Protein AF-A0A536SIR0-F1 (afdb_monomer_lite)

pLDDT: mean 75.49, std 14.01, range [47.06, 95.62]

Secondary structure (DSSP, 8-state):
--HHHHHHHH---HHHHHHHHHHHHHHHHHHHHHHHHHHHHHTTTS-HHHHHHHHHHHHHHHHHHHHHHHHHGGGS-HHHHHHHHHHHHHHHHHHHHHHHHHHHHHTT-S-S-HHHHHHHHGGGSTTSHHHHHHHHHHHHHHHHHHHHHHHHTTS-PPPP----

Foldseek 3Di:
DPPVVVVCVVDPDCVVVVVVVVVVVVVCVVVVVVVVVVLVVVCVVDDVVVSVVVVVVVVVVVVVVVVCCVVCVVVDDVVLVVVLVVVLVVLVVVLVVLAVVQVCLVVVVDPDDSVVVNVVSQQVYCPHPCVVVSVCCSPVVSVVSVVVVVVVVVPDDPDDDDDD

Structure (mmCIF, N/CA/C/O backbone):
data_AF-A0A536SIR0-F1
#
_entry.id   AF-A0A536SIR0-F1
#
loop_
_atom_site.group_PDB
_atom_site.id
_atom_site.type_symbol
_atom_site.label_atom_id
_atom_site.label_alt_id
_atom_site.label_comp_id
_atom_site.label_asym_id
_atom_site.label_entity_id
_atom_site.label_seq_id
_atom_site.pdbx_PDB_ins_code
_atom_site.Cartn_x
_atom_site.Cartn_y
_atom_site.Cartn_z
_atom_site.occupancy
_atom_site.B_iso_or_equiv
_atom_site.auth_seq_id
_atom_site.auth_comp_id
_atom_site.auth_asym_id
_atom_site.auth_atom_id
_atom_site.pdbx_PDB_model_num
ATOM 1 N N . MET A 1 1 ? 25.901 3.507 28.300 1.00 53.78 1 MET A N 1
ATOM 2 C CA . MET A 1 1 ? 25.360 4.233 27.127 1.00 53.78 1 MET A CA 1
ATOM 3 C C . MET A 1 1 ? 23.985 3.725 26.655 1.00 53.78 1 MET A C 1
ATOM 5 O O . MET A 1 1 ? 23.281 4.506 26.040 1.00 53.78 1 MET A O 1
ATOM 9 N N . GLY A 1 2 ? 23.551 2.489 26.970 1.00 58.19 2 GLY A N 1
ATOM 10 C CA . GLY A 1 2 ? 22.203 1.983 26.615 1.00 58.19 2 GLY A CA 1
ATOM 11 C C . GLY A 1 2 ? 21.037 2.462 27.504 1.00 58.19 2 GLY A C 1
ATOM 12 O O . GLY A 1 2 ? 19.927 2.632 27.017 1.00 58.19 2 GLY A O 1
ATOM 13 N N . ALA A 1 3 ? 21.297 2.792 28.776 1.00 58.59 3 ALA A N 1
ATOM 14 C CA . ALA A 1 3 ? 20.252 3.133 29.753 1.00 58.59 3 ALA A CA 1
ATOM 15 C C . ALA A 1 3 ? 19.466 4.435 29.457 1.00 58.59 3 ALA A C 1
ATOM 17 O O . ALA A 1 3 ? 18.347 4.602 29.942 1.00 58.59 3 ALA A O 1
ATOM 18 N N . HIS A 1 4 ? 20.020 5.355 28.654 1.00 57.78 4 HIS A N 1
ATOM 19 C CA . HIS A 1 4 ? 19.349 6.609 28.275 1.00 57.78 4 HIS A CA 1
ATOM 20 C C . HIS A 1 4 ? 18.335 6.433 27.132 1.00 57.78 4 HIS A C 1
ATOM 22 O O . HIS A 1 4 ? 17.362 7.181 27.054 1.00 57.78 4 HIS A O 1
ATOM 28 N N . ILE A 1 5 ? 18.522 5.427 26.269 1.00 62.41 5 ILE A N 1
ATOM 29 C CA . ILE A 1 5 ? 17.598 5.143 25.158 1.00 62.41 5 ILE A CA 1
ATOM 30 C C . ILE A 1 5 ? 16.334 4.450 25.693 1.00 62.41 5 ILE A C 1
ATOM 32 O O . ILE A 1 5 ? 15.221 4.788 25.296 1.00 62.41 5 ILE A O 1
ATOM 36 N N . GLU A 1 6 ? 16.482 3.562 26.681 1.00 63.19 6 GLU A N 1
ATOM 37 C CA . GLU A 1 6 ? 15.352 2.905 27.357 1.00 63.19 6 GLU A CA 1
ATOM 38 C C . GLU A 1 6 ? 14.516 3.861 28.221 1.00 63.19 6 GLU A C 1
ATOM 40 O O . GLU A 1 6 ? 13.303 3.681 28.346 1.00 63.19 6 GLU A O 1
ATOM 45 N N . THR A 1 7 ? 15.126 4.904 28.793 1.00 58.09 7 THR A N 1
ATOM 46 C CA . THR A 1 7 ? 14.398 5.923 29.571 1.00 58.09 7 THR A CA 1
ATOM 47 C C . THR A 1 7 ? 13.667 6.929 28.682 1.00 58.09 7 THR A C 1
ATOM 49 O O . THR A 1 7 ? 12.548 7.312 29.021 1.00 58.09 7 THR A O 1
ATOM 52 N N . ALA A 1 8 ? 14.216 7.283 27.515 1.00 58.28 8 ALA A N 1
ATOM 53 C CA . ALA A 1 8 ? 13.506 8.086 26.513 1.00 58.28 8 ALA A CA 1
ATOM 54 C C . ALA A 1 8 ? 12.302 7.341 25.899 1.00 58.28 8 ALA A C 1
ATOM 56 O O . ALA A 1 8 ? 11.279 7.956 25.607 1.00 58.28 8 ALA A O 1
ATOM 57 N N . ALA A 1 9 ? 12.387 6.012 25.755 1.00 60.66 9 ALA A N 1
ATOM 58 C CA . ALA A 1 9 ? 11.293 5.182 25.243 1.00 60.66 9 ALA A CA 1
ATOM 59 C C . ALA A 1 9 ? 10.140 4.979 26.248 1.00 60.66 9 ALA A C 1
ATOM 61 O O . ALA A 1 9 ? 8.999 4.759 25.843 1.00 60.66 9 ALA A O 1
ATOM 62 N N . ARG A 1 10 ? 10.416 5.049 27.559 1.00 62.91 10 ARG A N 1
ATOM 63 C CA . ARG A 1 10 ? 9.422 4.811 28.626 1.00 62.91 10 ARG A CA 1
ATOM 64 C C . ARG A 1 10 ? 8.498 5.990 28.921 1.00 62.91 10 ARG A C 1
ATOM 66 O O . ARG A 1 10 ? 7.443 5.776 29.509 1.00 62.91 10 ARG A O 1
ATOM 73 N N . SER A 1 11 ? 8.860 7.189 28.478 1.00 57.62 11 SER A N 1
ATOM 74 C CA . SER A 1 11 ? 8.018 8.381 28.579 1.00 57.62 11 SER A CA 1
ATOM 75 C C . SER A 1 11 ? 7.899 9.029 27.204 1.00 57.62 11 SER A C 1
ATOM 77 O O . SER A 1 11 ? 8.546 10.051 26.957 1.00 57.62 11 SER A O 1
ATOM 79 N N . PRO A 1 12 ? 7.090 8.470 26.283 1.00 57.53 12 PRO A N 1
ATOM 80 C CA . PRO A 1 12 ? 6.742 9.198 25.080 1.00 57.53 12 PRO A CA 1
ATOM 81 C C . PRO A 1 12 ? 5.961 10.429 25.543 1.00 57.53 12 PRO A C 1
ATOM 83 O O . PRO A 1 12 ? 4.810 10.331 25.962 1.00 57.53 12 PRO A O 1
ATOM 86 N N . GLY A 1 13 ? 6.596 11.601 25.526 1.00 65.44 13 GLY A N 1
ATOM 87 C CA . GLY A 1 13 ? 5.860 12.859 25.609 1.00 65.44 13 GLY A CA 1
ATOM 88 C C . GLY A 1 13 ? 4.848 12.948 24.459 1.00 65.44 13 GLY A C 1
ATOM 89 O O . GLY A 1 13 ? 4.791 12.086 23.586 1.00 65.44 13 GLY A O 1
ATOM 90 N N . ALA A 1 14 ? 4.066 14.021 24.376 1.00 69.19 14 ALA A N 1
ATOM 91 C CA . ALA A 1 14 ? 3.151 14.196 23.240 1.00 69.19 14 ALA A CA 1
ATOM 92 C C . ALA A 1 14 ? 3.874 14.242 21.865 1.00 69.19 14 ALA A C 1
ATOM 94 O O . ALA A 1 14 ? 3.244 14.010 20.839 1.00 69.19 14 ALA A O 1
ATOM 95 N N . GLY A 1 15 ? 5.193 14.492 21.839 1.00 78.06 15 GLY A N 1
ATOM 96 C CA . GLY A 1 15 ? 6.010 14.685 20.631 1.00 78.06 15 GLY A CA 1
ATOM 97 C C . GLY A 1 15 ? 6.074 13.496 19.655 1.00 78.06 15 GLY A C 1
ATOM 98 O O . GLY A 1 15 ? 5.807 13.688 18.472 1.00 78.06 15 GLY A O 1
ATOM 99 N N . PRO A 1 16 ? 6.401 12.261 20.085 1.00 83.00 16 PRO A N 1
ATOM 100 C CA . PRO A 1 16 ? 6.376 11.100 19.194 1.00 83.00 16 PRO A CA 1
ATOM 101 C C . PRO A 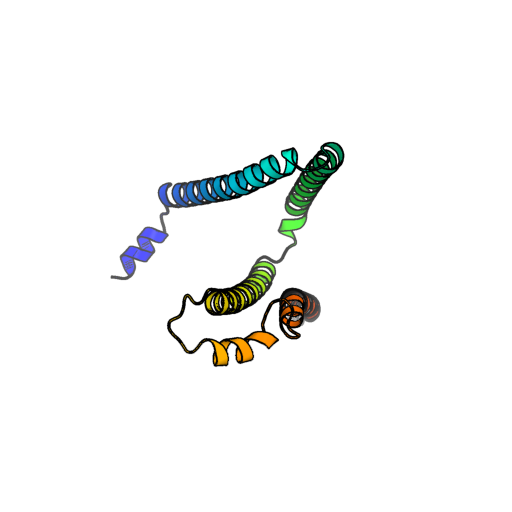1 16 ? 4.995 10.818 18.589 1.00 83.00 16 PRO A C 1
ATOM 103 O O . PRO A 1 16 ? 4.900 10.446 17.422 1.00 83.00 16 PRO A O 1
ATOM 106 N N . TRP A 1 17 ? 3.918 11.035 19.351 1.00 86.69 17 TRP A N 1
ATOM 107 C CA . TRP A 1 17 ? 2.558 10.806 18.861 1.00 86.69 17 TRP A CA 1
ATOM 108 C C . TRP A 1 17 ? 2.141 11.849 17.821 1.00 86.69 17 TRP A C 1
ATOM 110 O O . TRP A 1 17 ? 1.611 11.488 16.770 1.00 86.69 17 TRP A O 1
ATOM 120 N N . THR A 1 18 ? 2.446 13.128 18.058 1.00 89.62 18 THR A N 1
ATOM 121 C CA . THR A 1 18 ? 2.187 14.189 17.075 1.00 89.62 18 THR A CA 1
ATOM 122 C C . THR A 1 18 ? 3.036 14.019 15.818 1.00 89.62 18 THR A C 1
ATOM 124 O O . THR A 1 18 ? 2.527 14.238 14.721 1.00 89.62 18 THR A O 1
ATOM 127 N N . GLY A 1 19 ? 4.287 13.564 15.949 1.00 90.56 19 GLY A N 1
ATOM 128 C CA . GLY A 1 19 ? 5.162 13.262 14.814 1.00 90.56 19 GLY A CA 1
ATOM 129 C C . GLY A 1 19 ? 4.604 12.159 13.913 1.00 90.56 19 GLY A C 1
ATOM 130 O O . GLY A 1 19 ? 4.485 12.359 12.705 1.00 90.56 19 GLY A O 1
ATOM 131 N N . VAL A 1 20 ? 4.198 11.022 14.491 1.00 90.94 20 VAL A N 1
ATOM 132 C CA . VAL A 1 20 ? 3.588 9.919 13.725 1.00 90.94 20 VAL A CA 1
ATOM 133 C C . VAL A 1 20 ? 2.258 10.352 13.109 1.00 90.94 20 VAL A C 1
ATOM 135 O O . VAL A 1 20 ? 2.021 10.085 11.933 1.00 90.94 20 VAL A O 1
ATOM 138 N N . PHE A 1 21 ? 1.412 11.060 13.861 1.00 93.00 21 PHE A N 1
ATOM 139 C CA . PHE A 1 21 ? 0.138 11.565 13.351 1.00 93.00 21 PHE A CA 1
ATOM 140 C C . PHE A 1 21 ? 0.326 12.493 12.143 1.00 93.00 21 PHE A C 1
ATOM 142 O O . PHE A 1 21 ? -0.312 12.286 11.113 1.00 93.00 21 PHE A O 1
ATOM 149 N N . LEU A 1 22 ? 1.221 13.481 12.243 1.00 94.81 22 LEU A N 1
ATOM 150 C CA . LEU A 1 22 ? 1.499 14.417 11.151 1.00 94.81 22 LEU A CA 1
ATOM 151 C C . LEU A 1 22 ? 2.108 13.718 9.937 1.00 94.81 22 LEU A C 1
ATOM 153 O O . LEU A 1 22 ? 1.731 14.031 8.810 1.00 94.81 22 LEU A O 1
ATOM 157 N N . LEU A 1 23 ? 3.012 12.761 10.154 1.00 94.69 23 LEU A N 1
ATOM 158 C CA . LEU A 1 23 ? 3.616 11.991 9.071 1.00 94.69 23 LEU A CA 1
ATOM 159 C C . LEU A 1 23 ? 2.559 11.179 8.317 1.00 94.69 23 LEU A C 1
ATOM 161 O O . LEU A 1 23 ? 2.501 11.246 7.092 1.00 94.69 23 LEU A O 1
ATOM 165 N N . VAL A 1 24 ? 1.686 10.473 9.038 1.00 95.12 24 VAL A N 1
ATOM 166 C CA . VAL A 1 24 ? 0.586 9.706 8.436 1.00 95.12 24 VAL A CA 1
ATOM 167 C C . VAL A 1 24 ? -0.391 10.635 7.709 1.00 95.12 24 VAL A C 1
ATOM 169 O O . VAL A 1 24 ? -0.762 10.354 6.572 1.00 95.12 24 VAL A O 1
ATOM 172 N N . LEU A 1 25 ? -0.762 11.766 8.315 1.00 95.38 25 LEU A N 1
ATOM 173 C CA . LEU A 1 25 ? -1.652 12.756 7.703 1.00 95.38 25 LEU A CA 1
ATOM 174 C C . LEU A 1 25 ? -1.079 13.314 6.391 1.00 95.38 25 LEU A C 1
ATOM 176 O O . LEU A 1 25 ? -1.789 13.363 5.384 1.00 95.38 25 LEU A O 1
ATOM 180 N N . LEU A 1 26 ? 0.196 13.717 6.387 1.00 95.62 26 LEU A N 1
ATOM 181 C CA . LEU A 1 26 ? 0.875 14.227 5.194 1.00 95.62 26 LEU A CA 1
ATOM 182 C C . LEU A 1 26 ? 0.979 13.159 4.106 1.00 95.62 26 LEU A C 1
ATOM 184 O O . LEU A 1 26 ? 0.702 13.457 2.946 1.00 95.62 26 LEU A O 1
ATOM 188 N N . MET A 1 27 ? 1.330 11.922 4.470 1.00 95.50 27 MET A N 1
ATOM 189 C CA . MET A 1 27 ? 1.466 10.830 3.507 1.00 95.50 27 MET A CA 1
ATOM 190 C C . MET A 1 27 ? 0.124 10.501 2.837 1.00 95.50 27 MET A C 1
ATOM 192 O O . MET A 1 27 ? 0.056 10.414 1.614 1.00 95.50 27 MET A O 1
ATOM 196 N N . ILE A 1 28 ? -0.960 10.405 3.620 1.00 94.19 28 ILE A N 1
ATOM 197 C CA . ILE A 1 28 ? -2.317 10.171 3.098 1.00 94.19 28 ILE A CA 1
ATOM 198 C C . ILE A 1 28 ? -2.753 11.322 2.190 1.00 94.19 28 ILE A C 1
ATOM 200 O O . ILE A 1 28 ? -3.295 11.085 1.112 1.00 94.19 28 ILE A O 1
ATOM 204 N N . THR A 1 29 ? -2.512 12.567 2.607 1.00 94.56 29 THR A N 1
ATOM 205 C CA . THR A 1 29 ? -2.899 13.744 1.818 1.00 94.56 29 THR A CA 1
ATOM 206 C C . THR A 1 29 ? -2.136 13.789 0.497 1.00 94.56 29 THR A C 1
ATOM 208 O O . THR A 1 29 ? -2.742 14.053 -0.537 1.00 94.56 29 THR A O 1
ATOM 211 N N . ARG A 1 30 ? -0.830 13.492 0.503 1.00 95.25 30 ARG A N 1
ATOM 212 C CA . ARG A 1 30 ? 0.004 13.465 -0.705 1.00 95.25 30 ARG A CA 1
ATOM 213 C C . ARG A 1 30 ? -0.509 12.448 -1.722 1.00 95.25 30 ARG A C 1
ATOM 215 O O . ARG A 1 30 ? -0.846 12.837 -2.835 1.00 95.25 30 ARG A O 1
ATOM 222 N N . GLU A 1 31 ? -0.608 11.182 -1.330 1.00 94.06 31 GLU A N 1
ATOM 223 C CA . GLU A 1 31 ? -1.065 10.121 -2.237 1.00 94.06 31 GLU A CA 1
ATOM 224 C C . GLU A 1 31 ? -2.518 10.354 -2.683 1.00 94.06 31 GLU A C 1
ATOM 226 O O . GLU A 1 31 ? -2.874 10.149 -3.843 1.00 94.06 31 GLU A O 1
ATOM 231 N N . GLY A 1 32 ? -3.362 10.873 -1.783 1.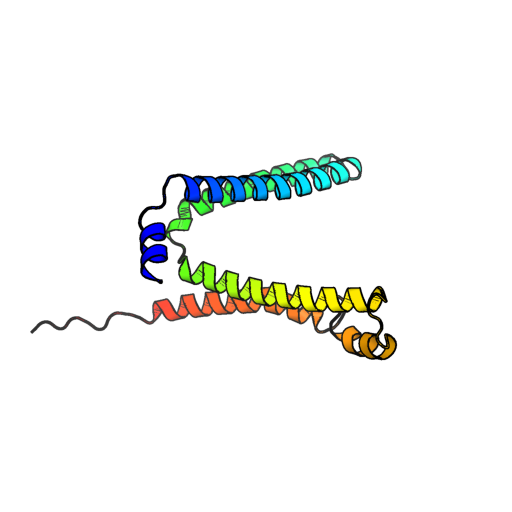00 91.06 32 GLY A N 1
ATOM 232 C CA . GLY A 1 32 ? -4.729 11.270 -2.109 1.00 91.06 32 GLY A CA 1
ATOM 233 C C . GLY A 1 32 ? -4.797 12.382 -3.160 1.00 91.06 32 GLY A C 1
ATOM 234 O O . GLY A 1 32 ? -5.617 12.302 -4.076 1.00 91.06 32 GLY A O 1
ATOM 235 N N . MET A 1 33 ? -3.932 13.397 -3.070 1.00 93.62 33 MET A N 1
ATOM 236 C CA . MET A 1 33 ? -3.849 14.474 -4.063 1.00 93.62 33 MET A CA 1
ATOM 237 C C . MET A 1 33 ? -3.344 13.970 -5.416 1.00 93.62 33 MET A C 1
ATOM 239 O O . MET A 1 33 ? -3.909 14.360 -6.436 1.00 93.62 33 MET A O 1
ATOM 243 N N . GLU A 1 34 ? -2.329 13.101 -5.439 1.00 93.56 34 GLU A N 1
ATOM 244 C CA . GLU A 1 34 ? -1.821 12.491 -6.677 1.00 93.56 34 GLU A CA 1
ATOM 245 C C . GLU A 1 34 ? -2.941 11.709 -7.391 1.00 93.56 34 GLU A C 1
ATOM 247 O O . GLU A 1 34 ? -3.212 11.941 -8.574 1.00 93.56 34 GLU A O 1
ATOM 252 N N . MET A 1 35 ? -3.694 10.886 -6.652 1.00 90.06 35 MET A N 1
ATOM 253 C CA . MET A 1 35 ? -4.833 10.135 -7.197 1.00 90.06 35 MET A CA 1
ATOM 254 C C . MET A 1 35 ? -5.987 11.038 -7.648 1.00 90.06 35 MET A C 1
ATOM 256 O O . MET A 1 35 ? -6.581 10.804 -8.706 1.00 90.06 35 MET A O 1
ATOM 260 N N . ALA A 1 36 ? -6.309 12.087 -6.886 1.00 87.56 36 ALA A N 1
ATOM 261 C CA . ALA A 1 36 ? -7.343 13.051 -7.259 1.00 87.56 36 ALA A CA 1
ATOM 262 C C . ALA A 1 36 ? -6.965 13.825 -8.529 1.00 87.56 36 ALA A C 1
ATOM 264 O O . ALA A 1 36 ? -7.818 14.052 -9.389 1.00 87.56 36 ALA A O 1
ATOM 265 N N . PHE A 1 37 ? -5.690 14.190 -8.674 1.00 89.56 37 PHE A N 1
ATOM 266 C CA . PHE A 1 37 ? -5.188 14.888 -9.850 1.00 89.56 37 PHE A CA 1
ATOM 267 C C . PHE A 1 37 ? -5.272 14.005 -11.098 1.00 89.56 37 PHE A C 1
ATOM 269 O O . PHE A 1 37 ? -5.855 14.430 -12.094 1.00 89.56 37 PHE A O 1
ATOM 276 N N . ILE A 1 38 ? -4.788 12.759 -11.028 1.00 89.06 38 ILE A N 1
ATOM 277 C CA . ILE A 1 38 ? -4.869 11.790 -12.138 1.00 89.06 38 ILE A CA 1
ATOM 278 C C . ILE A 1 38 ? -6.330 11.497 -12.509 1.00 89.06 38 ILE A C 1
ATOM 280 O O . ILE A 1 38 ? -6.697 11.486 -13.683 1.00 89.06 38 ILE A O 1
ATOM 284 N N . THR A 1 39 ? -7.204 11.313 -11.518 1.00 84.31 39 THR A N 1
ATOM 285 C CA . THR A 1 39 ? -8.636 11.089 -11.776 1.00 84.31 39 THR A CA 1
ATOM 286 C C . THR A 1 39 ? -9.278 12.319 -12.421 1.00 84.31 39 THR A C 1
ATOM 288 O O . THR A 1 39 ? -10.080 12.188 -13.342 1.00 84.31 39 THR A O 1
ATOM 291 N N . GLY A 1 40 ? -8.903 13.525 -11.987 1.00 84.00 40 GLY A N 1
ATOM 292 C CA . GLY A 1 40 ? -9.388 14.781 -12.555 1.00 84.00 40 GLY A CA 1
ATOM 293 C C . GLY A 1 40 ? -8.928 15.023 -13.996 1.00 84.00 40 GLY A C 1
ATOM 294 O O . GLY A 1 40 ? -9.698 15.560 -14.796 1.00 84.00 40 GLY A O 1
ATOM 295 N N . THR A 1 41 ? -7.708 14.612 -14.359 1.00 85.31 41 THR A N 1
ATOM 296 C CA . THR A 1 41 ? -7.231 14.694 -15.749 1.00 85.31 41 THR A CA 1
ATOM 297 C C . THR A 1 41 ? -7.941 13.675 -16.641 1.00 85.31 41 THR A C 1
ATOM 299 O O . THR A 1 41 ? -8.425 14.048 -17.711 1.00 85.31 41 THR A O 1
ATOM 302 N N . LEU A 1 42 ? -8.107 12.433 -16.174 1.00 83.69 42 LEU A N 1
ATOM 303 C CA . LEU A 1 42 ? -8.869 11.385 -16.868 1.00 83.69 42 LEU A CA 1
ATOM 304 C C . LEU A 1 42 ? -10.348 11.763 -17.049 1.00 83.69 42 LEU A C 1
ATOM 306 O O . LEU A 1 42 ? -10.930 11.510 -18.105 1.00 83.69 42 LEU A O 1
ATOM 310 N N . ALA A 1 43 ? -10.940 12.443 -16.062 1.00 79.44 43 ALA A N 1
ATOM 311 C CA . ALA A 1 43 ? -12.318 12.934 -16.110 1.00 79.44 43 ALA A CA 1
ATOM 312 C C . ALA A 1 43 ? -12.603 13.927 -17.234 1.00 79.44 43 ALA A C 1
ATOM 314 O O . ALA A 1 43 ? -13.754 14.070 -17.643 1.00 79.44 43 ALA A O 1
ATOM 315 N N . ARG A 1 44 ? -11.572 14.591 -17.762 1.00 77.56 44 ARG A N 1
ATOM 316 C CA . ARG A 1 44 ? -11.708 15.474 -18.924 1.00 77.56 44 ARG A CA 1
ATOM 317 C C . ARG A 1 44 ? -11.617 14.742 -20.262 1.00 77.56 44 ARG A C 1
ATOM 319 O O . ARG A 1 44 ? -11.988 15.331 -21.271 1.00 77.56 44 ARG A O 1
ATOM 326 N N . GLN A 1 45 ? -11.112 13.508 -20.280 1.00 75.12 45 GLN A N 1
ATOM 327 C CA . GLN A 1 45 ? -10.876 12.733 -21.502 1.00 75.12 45 GLN A CA 1
ATOM 328 C C . GLN A 1 45 ? -11.908 11.622 -21.732 1.00 75.12 45 GLN A C 1
ATOM 330 O O . GLN A 1 45 ? -12.184 11.303 -22.886 1.00 75.12 45 GLN A O 1
ATOM 335 N N . ALA A 1 46 ? -12.476 11.029 -20.678 1.00 68.69 46 ALA A N 1
ATOM 336 C CA . ALA A 1 46 ? -13.429 9.925 -20.820 1.00 68.69 46 ALA A CA 1
ATOM 337 C C . ALA A 1 46 ? -14.898 10.390 -20.847 1.00 68.69 46 ALA A C 1
ATOM 339 O O . ALA A 1 46 ? -15.226 11.496 -20.416 1.00 68.69 46 ALA A O 1
ATOM 340 N N . GLU A 1 47 ? -15.801 9.515 -21.309 1.00 70.94 47 GLU A N 1
ATOM 341 C CA . GLU A 1 47 ? -17.247 9.737 -21.199 1.00 70.94 47 GLU A CA 1
ATOM 342 C C . GLU A 1 47 ? -17.646 10.005 -19.738 1.00 70.94 47 GLU A C 1
ATOM 344 O O . GLU A 1 47 ? -17.460 9.173 -18.843 1.00 70.94 47 GLU A O 1
ATOM 349 N N . SER A 1 48 ? -18.226 11.182 -19.503 1.00 70.50 48 SER A N 1
ATOM 350 C CA . SER A 1 48 ? -18.503 11.724 -18.168 1.00 70.50 48 SER A CA 1
ATOM 351 C C . SER A 1 48 ? -19.419 10.838 -17.315 1.00 70.50 48 SER A C 1
ATOM 353 O O . SER A 1 48 ? -19.276 10.801 -16.092 1.00 70.50 48 SER A O 1
ATOM 355 N N . ALA A 1 49 ? -20.329 10.084 -17.939 1.00 78.81 49 ALA A N 1
ATOM 356 C CA . ALA A 1 49 ? -21.280 9.222 -17.239 1.00 78.81 49 ALA A CA 1
ATOM 357 C C . ALA A 1 49 ? -20.625 7.970 -16.628 1.00 78.81 49 ALA A C 1
ATOM 359 O O . ALA A 1 49 ? -20.918 7.624 -15.482 1.00 78.81 49 ALA A O 1
ATOM 360 N N . ALA A 1 50 ? -19.723 7.302 -17.356 1.00 81.81 50 ALA A N 1
ATOM 361 C CA . ALA A 1 50 ? -19.071 6.079 -16.882 1.00 81.81 50 ALA A CA 1
ATOM 362 C C . ALA A 1 50 ? -18.131 6.361 -15.700 1.00 81.81 50 ALA A C 1
ATOM 364 O O . ALA A 1 50 ? -18.129 5.627 -14.711 1.00 81.81 50 ALA A O 1
ATOM 365 N N . LEU A 1 51 ? -17.385 7.468 -15.763 1.00 80.12 51 LEU A N 1
ATOM 366 C CA . LEU A 1 51 ? -16.496 7.882 -14.678 1.00 80.12 51 LEU A CA 1
ATOM 367 C C . LEU A 1 51 ? -17.249 8.304 -13.418 1.00 80.12 51 LEU A C 1
ATOM 369 O O . LEU A 1 51 ? -16.815 7.970 -12.318 1.00 80.12 51 LEU A O 1
ATOM 373 N N . PHE A 1 52 ? -18.382 8.994 -13.560 1.00 82.19 52 PHE A N 1
ATOM 374 C CA . PHE A 1 52 ? -19.213 9.366 -12.416 1.00 82.19 52 PHE A CA 1
ATOM 375 C C . PHE A 1 52 ? -19.724 8.131 -11.663 1.00 82.19 52 PHE A C 1
ATOM 377 O O . PHE A 1 52 ? -19.579 8.044 -10.441 1.00 82.19 52 PHE A O 1
ATOM 384 N N . TRP A 1 53 ? -20.259 7.143 -12.389 1.00 87.12 53 TRP A N 1
ATOM 385 C CA . TRP A 1 53 ? -20.703 5.886 -11.786 1.00 87.12 53 TRP A CA 1
ATOM 386 C C . TRP A 1 53 ? -19.545 5.091 -11.186 1.00 87.12 53 TRP A C 1
ATOM 388 O O . TRP A 1 53 ? -19.680 4.581 -10.075 1.00 87.12 53 TRP A O 1
ATOM 398 N N . GLY A 1 54 ? -18.394 5.037 -11.862 1.00 86.88 54 GLY A N 1
ATOM 399 C CA . GLY A 1 54 ? -17.188 4.399 -11.335 1.00 86.88 54 GLY A CA 1
ATOM 400 C C . GLY A 1 54 ? -16.715 5.029 -10.022 1.00 86.88 54 GLY A C 1
ATOM 401 O O . GLY A 1 54 ? -16.457 4.312 -9.055 1.00 86.88 54 GLY A O 1
ATOM 402 N N . ALA A 1 55 ? -16.677 6.362 -9.946 1.00 84.06 55 ALA A N 1
ATOM 403 C CA . ALA A 1 55 ? -16.310 7.086 -8.732 1.00 84.06 55 ALA A CA 1
ATOM 404 C C . ALA A 1 55 ? -17.311 6.837 -7.593 1.00 84.06 55 ALA A C 1
ATOM 406 O O . ALA A 1 55 ? -16.905 6.554 -6.465 1.00 84.06 55 ALA A O 1
ATOM 407 N N . LEU A 1 56 ? -18.614 6.878 -7.886 1.00 89.38 56 LEU A N 1
ATOM 408 C CA . LEU A 1 56 ? -19.660 6.630 -6.894 1.00 89.38 56 LEU A CA 1
ATOM 409 C C . LEU A 1 56 ? -19.589 5.200 -6.338 1.00 89.38 56 LEU A C 1
ATOM 411 O O . LEU A 1 56 ? -19.640 5.006 -5.123 1.00 89.38 56 LEU A O 1
ATOM 415 N N . VAL A 1 57 ? -19.424 4.206 -7.216 1.00 93.12 57 VAL A N 1
ATOM 416 C CA . VAL A 1 57 ? -19.250 2.800 -6.825 1.00 93.12 57 VAL A CA 1
ATOM 417 C C . VAL A 1 57 ? -17.964 2.622 -6.020 1.00 93.12 57 VAL A C 1
ATOM 419 O O . VAL A 1 57 ? -17.986 1.945 -4.995 1.00 93.12 57 VAL A O 1
ATOM 422 N N . GLY A 1 58 ? -16.867 3.267 -6.421 1.00 89.38 58 GLY A N 1
ATOM 423 C CA . GLY A 1 58 ? -15.605 3.241 -5.683 1.00 89.38 58 GLY A CA 1
ATOM 424 C C . GLY A 1 58 ? -15.752 3.768 -4.254 1.00 89.38 58 GLY A C 1
ATOM 425 O O . GLY A 1 58 ? -15.333 3.103 -3.306 1.00 89.38 58 GLY A O 1
ATOM 426 N N . VAL A 1 59 ? -16.418 4.913 -4.078 1.00 89.12 59 VAL A N 1
ATOM 427 C CA . VAL A 1 59 ? -16.702 5.483 -2.749 1.00 89.12 59 VAL A CA 1
ATOM 428 C C . VAL A 1 59 ? -17.620 4.568 -1.936 1.00 89.12 59 VAL A C 1
ATOM 430 O O . VAL A 1 59 ? -17.360 4.335 -0.754 1.00 89.12 59 VAL A O 1
ATOM 433 N N . ALA A 1 60 ? -18.660 4.003 -2.554 1.00 94.12 60 ALA A N 1
ATOM 434 C CA . ALA A 1 60 ? -19.564 3.071 -1.884 1.00 94.12 60 ALA A CA 1
ATOM 435 C C . ALA A 1 60 ? -18.833 1.805 -1.404 1.00 94.12 60 ALA A C 1
ATOM 437 O O . ALA A 1 60 ? -19.025 1.374 -0.265 1.00 94.12 60 ALA A O 1
ATOM 438 N N . LEU A 1 61 ? -17.950 1.242 -2.234 1.00 93.69 61 LEU A N 1
ATOM 439 C CA . LEU A 1 61 ? -17.112 0.100 -1.870 1.00 93.69 61 LEU A CA 1
ATOM 440 C C . LEU A 1 61 ? -16.128 0.455 -0.753 1.00 93.69 61 LEU A C 1
ATOM 442 O O . LEU A 1 61 ? -15.999 -0.318 0.193 1.00 93.69 61 LEU A O 1
ATOM 446 N N . ALA A 1 62 ? -15.483 1.622 -0.811 1.00 89.75 62 ALA A N 1
ATOM 447 C CA . ALA A 1 62 ? -14.583 2.084 0.245 1.00 89.75 62 ALA A CA 1
ATOM 448 C C . ALA A 1 62 ? -15.314 2.231 1.591 1.00 89.75 62 ALA A C 1
ATOM 450 O O . ALA A 1 62 ? -14.820 1.765 2.619 1.00 89.75 62 ALA A O 1
ATOM 451 N N . ALA A 1 63 ? -16.520 2.807 1.585 1.00 92.06 63 ALA A N 1
ATOM 452 C CA . ALA A 1 63 ? -17.361 2.920 2.774 1.00 92.06 63 ALA A CA 1
ATOM 453 C C . ALA A 1 63 ? -17.782 1.543 3.315 1.00 92.06 63 ALA A C 1
ATOM 455 O O . ALA A 1 63 ? -17.700 1.299 4.521 1.00 92.06 63 ALA A O 1
ATOM 456 N N . ALA A 1 64 ? -18.176 0.620 2.432 1.00 93.00 64 ALA A N 1
ATOM 457 C CA . ALA A 1 64 ? -18.515 -0.750 2.809 1.00 93.00 64 ALA A CA 1
ATOM 458 C C . ALA A 1 64 ? -17.313 -1.490 3.421 1.00 93.00 64 ALA A C 1
ATOM 460 O O . ALA A 1 64 ? -17.465 -2.189 4.425 1.00 93.00 64 ALA A O 1
ATOM 461 N N . LEU A 1 65 ? -16.114 -1.298 2.864 1.00 90.12 65 LEU A N 1
ATOM 462 C CA . LEU A 1 65 ? -14.879 -1.892 3.369 1.00 90.12 65 LEU A CA 1
ATOM 463 C C . LEU A 1 65 ? -14.497 -1.315 4.738 1.00 90.12 65 LEU A C 1
ATOM 465 O O . LEU A 1 65 ? -14.160 -2.072 5.647 1.00 90.12 65 LEU A O 1
ATOM 469 N N . ALA A 1 66 ? -14.605 0.005 4.916 1.00 88.06 66 ALA A N 1
ATOM 470 C CA . ALA A 1 66 ? -14.364 0.673 6.194 1.00 88.06 66 ALA A CA 1
ATOM 471 C C . ALA A 1 66 ? -15.343 0.190 7.277 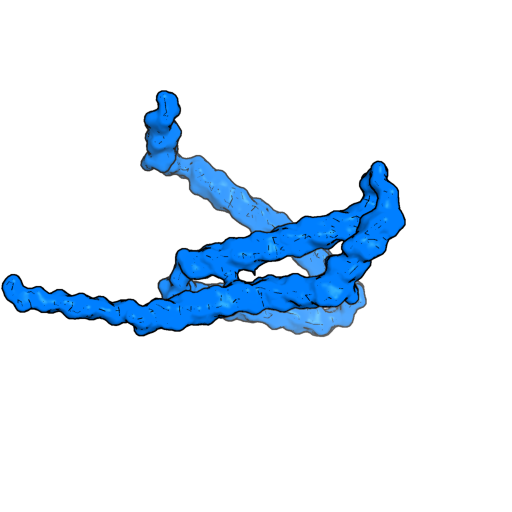1.00 88.06 66 ALA A C 1
ATOM 473 O O . ALA A 1 66 ? -14.942 -0.092 8.410 1.00 88.06 66 ALA A O 1
ATOM 474 N N . TRP A 1 67 ? -16.618 0.025 6.917 1.00 92.50 67 TRP A N 1
ATOM 475 C CA . TRP A 1 67 ? -17.632 -0.542 7.801 1.00 92.50 67 TRP A CA 1
ATOM 476 C C . TRP A 1 67 ? -17.326 -2.000 8.168 1.00 92.50 67 TRP A C 1
ATOM 478 O O . TRP A 1 67 ? -17.338 -2.362 9.349 1.00 92.50 67 TRP A O 1
ATOM 488 N N . ALA A 1 68 ? -16.988 -2.833 7.181 1.00 87.75 68 ALA A N 1
ATOM 489 C CA . ALA A 1 68 ? -16.608 -4.222 7.409 1.00 87.75 68 ALA A CA 1
ATOM 490 C C . ALA A 1 68 ? -15.367 -4.316 8.309 1.00 87.75 68 ALA A C 1
ATOM 492 O O . ALA A 1 68 ? -15.348 -5.097 9.259 1.00 87.75 68 ALA A O 1
ATOM 493 N N . TRP A 1 69 ? -14.359 -3.476 8.081 1.00 84.06 69 TRP A N 1
ATOM 494 C CA . TRP A 1 69 ? -13.166 -3.420 8.918 1.00 84.06 69 TRP A CA 1
ATOM 495 C C . TRP A 1 69 ? -13.489 -3.012 10.358 1.00 84.06 69 TRP A C 1
ATOM 497 O O . TRP A 1 69 ? -13.050 -3.677 11.295 1.00 84.06 69 TRP A O 1
ATOM 507 N N . SER A 1 70 ? -14.322 -1.986 10.553 1.00 84.56 70 SER A N 1
ATOM 508 C CA . SER A 1 70 ? -14.778 -1.570 11.886 1.00 84.56 70 SER A CA 1
ATOM 509 C C . SER A 1 70 ? -15.480 -2.711 12.633 1.00 84.56 70 SER A C 1
ATOM 511 O O . SER A 1 70 ? -15.271 -2.897 13.834 1.00 84.56 70 SER A O 1
ATOM 513 N N . ARG A 1 71 ? -16.271 -3.528 11.925 1.00 83.50 71 ARG A N 1
ATOM 514 C CA . ARG A 1 71 ? -17.047 -4.612 12.540 1.00 83.50 71 ARG A CA 1
ATOM 515 C C . ARG A 1 71 ? -16.257 -5.903 12.760 1.00 83.50 71 ARG A C 1
ATOM 517 O O . ARG A 1 71 ? -16.472 -6.571 13.776 1.00 83.50 71 ARG A O 1
ATOM 524 N N . TYR A 1 72 ? -15.399 -6.272 11.812 1.00 81.19 72 TYR A N 1
ATOM 525 C CA . TYR A 1 72 ? -14.726 -7.574 11.753 1.00 81.19 72 TYR A CA 1
ATOM 526 C C . TYR A 1 72 ? -13.227 -7.510 12.055 1.00 81.19 72 TYR A C 1
ATOM 528 O O . TYR A 1 72 ? -12.634 -8.557 12.305 1.00 81.19 72 TYR A O 1
ATOM 536 N N . GLY A 1 73 ? -12.622 -6.319 12.113 1.00 75.44 73 GLY A N 1
ATOM 537 C CA . GLY A 1 73 ? -11.188 -6.135 12.358 1.00 75.44 73 GLY A CA 1
ATOM 538 C C . GLY A 1 73 ? -10.704 -6.767 13.666 1.00 75.44 73 GLY A C 1
ATOM 539 O O . GLY A 1 73 ? -9.619 -7.330 13.710 1.00 75.44 73 GLY A O 1
ATOM 540 N N . HIS A 1 74 ? -11.548 -6.799 14.705 1.00 74.75 74 HIS A N 1
ATOM 541 C CA . HIS A 1 74 ? -11.246 -7.497 15.963 1.00 74.75 74 HIS A CA 1
ATOM 542 C C . HIS A 1 74 ? -11.050 -9.018 15.794 1.00 74.75 74 HIS A C 1
ATOM 544 O O . HIS A 1 74 ? -10.296 -9.627 16.550 1.00 74.75 74 HIS A O 1
ATOM 550 N N . ARG A 1 75 ? -11.716 -9.653 14.821 1.00 75.69 75 ARG A N 1
ATOM 551 C CA . ARG A 1 75 ? -11.596 -11.103 14.591 1.00 75.69 75 ARG A CA 1
ATOM 552 C C . ARG A 1 75 ? -10.377 -11.477 13.748 1.00 75.69 75 ARG A C 1
ATOM 554 O O . ARG A 1 75 ? -10.106 -12.664 13.580 1.00 75.69 75 ARG A O 1
ATOM 561 N N . VAL A 1 76 ? -9.666 -10.493 13.203 1.00 77.69 76 VAL A N 1
ATOM 562 C CA . VAL A 1 76 ? -8.490 -10.721 12.366 1.00 77.69 76 VAL A CA 1
ATOM 563 C C . VAL A 1 76 ? -7.273 -10.919 13.262 1.00 77.69 76 VAL A C 1
ATOM 565 O O . VAL A 1 76 ? -6.984 -10.113 14.141 1.00 77.69 76 VAL A O 1
ATOM 568 N N . ASN A 1 77 ? -6.531 -11.999 13.029 1.00 80.50 77 ASN A N 1
ATOM 569 C CA . ASN A 1 77 ? -5.247 -12.203 13.681 1.00 80.50 77 ASN A CA 1
ATOM 570 C C . ASN A 1 77 ? -4.221 -11.229 13.074 1.00 80.50 77 ASN A C 1
ATOM 572 O O . ASN A 1 77 ? -3.735 -11.455 11.966 1.00 80.50 77 ASN A O 1
ATOM 576 N N . LEU A 1 78 ? -3.902 -10.147 13.795 1.00 82.75 78 LEU A N 1
ATOM 577 C CA . LEU A 1 78 ? -2.943 -9.128 13.348 1.00 82.75 78 LEU A CA 1
ATOM 578 C C . LEU A 1 78 ? -1.567 -9.729 13.036 1.00 82.75 78 LEU A C 1
ATOM 580 O O . LEU A 1 78 ? -0.944 -9.325 12.060 1.00 82.75 78 LEU A O 1
ATOM 584 N N . ALA A 1 79 ? -1.103 -10.711 13.817 1.00 81.75 79 ALA A N 1
ATOM 585 C CA . ALA A 1 79 ? 0.187 -11.354 13.569 1.00 81.75 79 ALA A CA 1
ATOM 586 C C . ALA A 1 79 ? 0.188 -12.091 12.222 1.00 81.75 79 ALA A C 1
ATOM 588 O O . ALA A 1 79 ? 1.133 -11.963 11.444 1.00 81.75 79 ALA A O 1
ATOM 589 N N . LEU A 1 80 ? -0.904 -12.795 11.909 1.00 80.31 80 LEU A N 1
ATOM 590 C CA . LEU A 1 80 ? -1.058 -13.451 10.614 1.00 80.31 80 LEU A CA 1
ATOM 591 C C . LEU A 1 80 ? -1.175 -12.431 9.471 1.00 80.31 80 LEU A C 1
ATOM 593 O O . LEU A 1 80 ? -0.541 -12.600 8.433 1.00 80.31 80 LEU A O 1
ATOM 597 N N . PHE A 1 81 ? -1.938 -11.354 9.669 1.00 82.00 81 PHE A N 1
ATOM 598 C CA . PHE A 1 81 ? -2.089 -10.285 8.682 1.00 82.00 81 PHE A CA 1
ATOM 599 C C . PHE A 1 81 ? -0.749 -9.627 8.336 1.00 82.00 81 PHE A C 1
ATOM 601 O O . PHE A 1 81 ? -0.417 -9.493 7.157 1.00 82.00 81 PHE A O 1
ATOM 608 N N . PHE A 1 82 ? 0.052 -9.270 9.345 1.00 84.94 82 PHE A N 1
ATOM 609 C CA . PHE A 1 82 ? 1.379 -8.699 9.124 1.00 84.94 82 PHE A CA 1
ATOM 610 C C . PHE A 1 82 ? 2.315 -9.689 8.438 1.00 84.94 82 PHE A C 1
ATOM 612 O O . PHE A 1 82 ? 3.071 -9.279 7.562 1.00 84.94 82 PHE A O 1
ATOM 619 N N . GLN A 1 83 ? 2.252 -10.979 8.774 1.00 85.25 83 GLN A N 1
ATOM 620 C CA . GLN A 1 83 ? 3.092 -11.990 8.135 1.00 85.25 83 GLN A CA 1
ATOM 621 C C . GLN A 1 83 ? 2.764 -12.148 6.646 1.00 85.25 83 GLN A C 1
ATOM 623 O O . GLN A 1 83 ? 3.663 -12.083 5.811 1.00 85.25 83 GLN A O 1
ATOM 628 N N . VAL A 1 84 ? 1.481 -12.292 6.309 1.00 86.31 84 VAL A N 1
ATOM 629 C CA . VAL A 1 84 ? 1.001 -12.395 4.921 1.00 86.31 84 VAL A CA 1
ATOM 630 C C . VAL A 1 84 ? 1.362 -11.133 4.135 1.00 86.31 84 VAL A C 1
ATOM 632 O O . VAL A 1 84 ? 1.908 -11.228 3.038 1.00 86.31 84 VAL A O 1
ATOM 635 N N . THR A 1 85 ? 1.138 -9.956 4.725 1.00 84.50 85 THR A N 1
ATOM 636 C CA . THR A 1 85 ? 1.487 -8.669 4.105 1.00 84.50 85 THR A CA 1
ATOM 637 C C . THR A 1 85 ? 2.997 -8.526 3.917 1.00 84.50 85 THR A C 1
ATOM 639 O O . THR A 1 85 ? 3.436 -8.077 2.869 1.00 84.50 85 THR A O 1
ATOM 642 N N . SER A 1 86 ? 3.815 -8.962 4.877 1.00 87.81 86 SER A N 1
ATOM 643 C CA . SER A 1 86 ? 5.282 -8.909 4.766 1.00 87.81 86 SER A CA 1
ATOM 644 C C . SER A 1 86 ? 5.798 -9.808 3.645 1.00 87.81 86 SER A C 1
ATOM 646 O O . SER A 1 86 ? 6.632 -9.374 2.856 1.00 87.81 86 SER A O 1
ATOM 648 N N . ILE A 1 87 ? 5.275 -11.035 3.534 1.00 87.25 87 ILE A N 1
ATOM 649 C CA . ILE A 1 87 ? 5.618 -11.955 2.438 1.00 87.25 87 ILE A CA 1
ATOM 650 C C . ILE A 1 87 ? 5.240 -11.328 1.093 1.00 87.25 87 ILE A C 1
ATOM 652 O O . ILE A 1 87 ? 6.064 -11.290 0.181 1.00 87.25 87 ILE A O 1
ATOM 656 N N . PHE A 1 88 ? 4.023 -10.788 0.989 1.00 87.56 88 PHE A N 1
ATOM 657 C CA . PHE A 1 88 ? 3.564 -10.079 -0.202 1.00 87.56 88 PHE A CA 1
ATOM 658 C C . PHE A 1 88 ? 4.487 -8.907 -0.562 1.00 87.56 88 PHE A C 1
ATOM 660 O O . PHE A 1 88 ? 4.926 -8.810 -1.702 1.00 87.56 88 PHE A O 1
ATOM 667 N N . LEU A 1 89 ? 4.831 -8.050 0.405 1.00 89.12 89 LEU A N 1
ATOM 668 C CA . LEU A 1 89 ? 5.667 -6.870 0.177 1.00 89.12 89 LEU A CA 1
ATOM 669 C C . LEU A 1 89 ? 7.092 -7.232 -0.251 1.00 89.12 89 LEU A C 1
ATOM 671 O O . LEU A 1 89 ? 7.648 -6.552 -1.106 1.00 89.12 89 LEU A O 1
ATOM 675 N N . ILE A 1 90 ? 7.679 -8.301 0.296 1.00 89.31 90 ILE A N 1
ATOM 676 C CA . ILE A 1 90 ? 9.007 -8.776 -0.124 1.00 89.31 90 ILE A CA 1
ATOM 677 C C . ILE A 1 90 ? 8.968 -9.263 -1.576 1.00 89.31 90 ILE A C 1
ATOM 679 O O . ILE A 1 90 ? 9.833 -8.894 -2.369 1.00 89.31 90 ILE A O 1
ATOM 683 N N . LEU A 1 91 ? 7.957 -10.060 -1.938 1.00 84.81 91 LEU A N 1
ATOM 684 C CA . LEU A 1 91 ? 7.781 -10.540 -3.312 1.00 84.81 91 LEU A CA 1
ATOM 685 C C . LEU A 1 91 ? 7.533 -9.378 -4.281 1.00 84.81 91 LEU A C 1
ATOM 687 O O . LEU A 1 91 ? 8.144 -9.323 -5.345 1.00 84.81 91 LEU A O 1
ATOM 691 N N . PHE A 1 92 ? 6.689 -8.429 -3.881 1.00 86.75 92 PHE A N 1
ATOM 692 C CA . PHE A 1 92 ? 6.390 -7.230 -4.653 1.00 86.75 92 PHE A CA 1
ATOM 693 C C . PHE A 1 92 ? 7.638 -6.370 -4.875 1.00 86.75 92 PHE A C 1
ATOM 695 O O . PHE A 1 92 ? 7.922 -5.968 -5.999 1.00 86.75 92 PHE A O 1
ATOM 702 N N . ALA A 1 93 ? 8.427 -6.132 -3.824 1.00 89.19 93 ALA A N 1
ATOM 703 C CA . ALA A 1 93 ? 9.676 -5.385 -3.923 1.00 89.19 93 ALA A CA 1
ATOM 704 C C . ALA A 1 93 ? 10.679 -6.080 -4.855 1.00 89.19 93 ALA A C 1
ATOM 706 O O . ALA A 1 93 ? 11.314 -5.420 -5.672 1.00 89.19 93 ALA A O 1
ATOM 707 N N . LEU A 1 94 ? 10.786 -7.411 -4.784 1.00 88.31 94 LEU A N 1
ATOM 708 C CA . LEU A 1 94 ? 11.641 -8.182 -5.685 1.00 88.31 94 LEU A CA 1
ATOM 709 C C . LEU A 1 94 ? 11.188 -8.051 -7.146 1.00 88.31 94 LEU A C 1
ATOM 711 O O . LEU A 1 94 ? 12.023 -7.827 -8.021 1.00 88.31 94 LEU A O 1
ATOM 715 N N . GLN A 1 95 ? 9.880 -8.123 -7.403 1.00 83.75 95 GLN A N 1
ATOM 716 C CA . GLN A 1 95 ? 9.314 -7.906 -8.734 1.00 83.75 95 GLN A CA 1
ATOM 717 C C . GLN A 1 95 ? 9.614 -6.492 -9.256 1.00 83.75 95 GLN A C 1
ATOM 719 O O . GLN A 1 95 ? 10.038 -6.348 -10.402 1.00 83.75 95 GLN A O 1
ATOM 724 N N . LEU A 1 96 ? 9.461 -5.459 -8.419 1.00 85.94 96 LEU A N 1
ATOM 725 C CA . LEU A 1 96 ? 9.799 -4.080 -8.785 1.00 85.94 96 LEU A CA 1
ATOM 726 C C . LEU A 1 96 ? 11.290 -3.896 -9.075 1.00 85.94 96 LEU A C 1
ATOM 728 O O . LEU 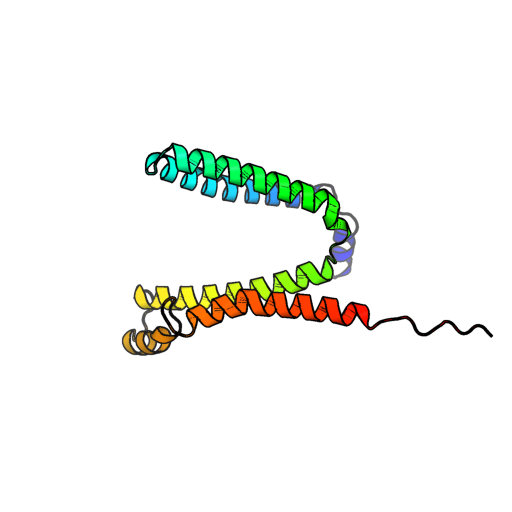A 1 96 ? 11.631 -3.183 -10.01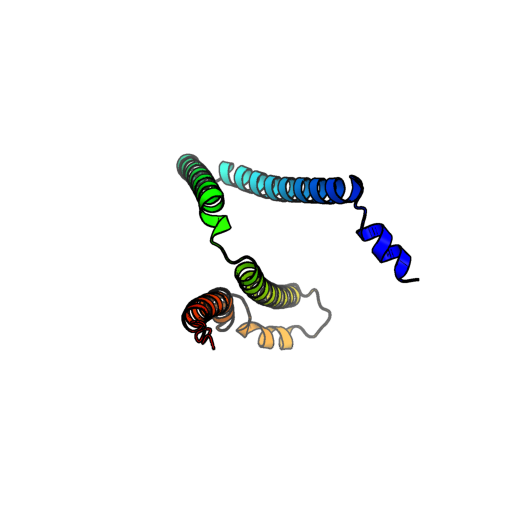2 1.00 85.94 96 LEU A O 1
ATOM 732 N N . CYS A 1 97 ? 12.178 -4.545 -8.317 1.00 86.00 97 CYS A N 1
ATOM 733 C CA . CYS A 1 97 ? 13.612 -4.518 -8.602 1.00 86.00 97 CYS A CA 1
ATOM 734 C C . CYS A 1 97 ? 13.902 -5.097 -9.989 1.00 86.00 97 CYS A C 1
ATOM 736 O O . CYS A 1 97 ? 14.571 -4.445 -10.785 1.00 86.00 97 CYS A O 1
ATOM 738 N N . VAL A 1 98 ? 13.376 -6.287 -10.298 1.00 82.12 98 VAL A N 1
ATOM 739 C CA . VAL A 1 98 ? 13.557 -6.921 -11.617 1.00 82.12 98 VAL A CA 1
ATOM 740 C C . VAL A 1 98 ? 13.014 -6.024 -12.732 1.00 82.12 98 VAL A C 1
ATOM 742 O O . VAL A 1 98 ? 13.703 -5.814 -13.727 1.00 82.12 98 VAL A O 1
ATOM 745 N N . TYR A 1 99 ? 11.830 -5.439 -12.536 1.00 77.31 99 TYR A N 1
ATOM 746 C CA . TYR A 1 99 ? 11.232 -4.506 -13.490 1.00 77.31 99 TYR A CA 1
ATOM 747 C C . TYR A 1 99 ? 12.101 -3.258 -13.707 1.00 77.31 99 TYR A C 1
ATOM 749 O O . TYR A 1 99 ? 12.384 -2.887 -14.841 1.00 77.31 99 TYR A O 1
ATOM 757 N N . ALA A 1 100 ? 12.591 -2.645 -12.627 1.00 81.69 100 ALA A N 1
ATOM 758 C CA . ALA A 1 100 ? 13.467 -1.481 -12.704 1.00 81.69 100 ALA A CA 1
ATOM 759 C C . ALA A 1 100 ? 14.793 -1.798 -13.415 1.00 81.69 100 ALA A C 1
ATOM 761 O O . ALA A 1 100 ? 15.280 -0.974 -14.184 1.00 81.69 100 ALA A O 1
ATOM 762 N N . PHE A 1 101 ? 15.367 -2.987 -13.194 1.00 79.25 101 PHE A N 1
ATOM 763 C CA . PHE A 1 101 ? 16.556 -3.442 -13.921 1.00 79.25 101 PHE A CA 1
ATOM 764 C C . PHE A 1 101 ? 16.283 -3.610 -15.419 1.00 79.25 101 PHE A C 1
ATOM 766 O O . PHE A 1 101 ? 17.104 -3.182 -16.226 1.00 79.25 101 PHE A O 1
ATOM 773 N N . HIS A 1 102 ? 15.141 -4.192 -15.784 1.00 72.19 102 HIS A N 1
ATOM 774 C CA . HIS A 1 102 ? 14.746 -4.386 -17.178 1.00 72.19 102 HIS A CA 1
ATOM 775 C C . HIS A 1 102 ? 14.576 -3.045 -17.913 1.00 72.19 102 HIS A C 1
ATOM 777 O O . HIS A 1 102 ? 15.238 -2.804 -18.923 1.00 72.19 102 HIS A O 1
ATOM 783 N N . GLU A 1 103 ? 13.807 -2.119 -17.339 1.00 76.00 103 GLU A N 1
ATOM 784 C CA . GLU A 1 103 ? 13.617 -0.772 -17.892 1.00 76.00 103 GLU A CA 1
ATOM 785 C C . GLU A 1 103 ? 14.947 0.009 -17.969 1.00 76.00 103 GLU A C 1
ATOM 787 O O . GLU A 1 103 ? 15.220 0.701 -18.947 1.00 76.00 103 GLU A O 1
ATOM 792 N N . ALA A 1 104 ? 15.833 -0.134 -16.973 1.00 75.00 104 ALA A N 1
ATOM 793 C CA . ALA A 1 104 ? 17.145 0.522 -16.977 1.00 75.00 104 ALA A CA 1
ATOM 794 C C . ALA A 1 104 ? 18.080 0.001 -18.084 1.00 75.00 104 ALA A C 1
ATOM 796 O O . ALA A 1 104 ? 18.905 0.769 -18.596 1.00 75.00 104 ALA A O 1
ATOM 797 N N . THR A 1 105 ? 17.960 -1.279 -18.458 1.00 68.50 105 THR A N 1
ATOM 798 C CA . THR A 1 105 ? 18.681 -1.845 -19.609 1.00 68.50 105 THR A CA 1
ATOM 799 C C . THR A 1 105 ? 18.108 -1.355 -20.942 1.00 68.50 105 THR A C 1
ATOM 801 O O . THR A 1 105 ? 18.878 -0.958 -21.819 1.00 68.50 105 THR A O 1
ATOM 804 N N . GLU A 1 106 ? 16.781 -1.256 -21.076 1.00 65.81 106 GLU A N 1
ATOM 805 C CA . GLU A 1 106 ? 16.140 -0.706 -22.282 1.00 65.81 106 GLU A CA 1
ATOM 806 C C . GLU A 1 106 ? 16.458 0.781 -22.481 1.00 65.81 106 GLU A C 1
ATOM 808 O O . GLU A 1 106 ? 16.814 1.219 -23.580 1.00 65.81 106 GLU A O 1
ATOM 813 N N . ALA A 1 107 ? 16.445 1.554 -21.396 1.00 69.00 107 ALA A N 1
ATOM 814 C CA . ALA A 1 107 ? 16.740 2.980 -21.415 1.00 69.00 107 ALA A CA 1
ATOM 815 C C . ALA A 1 107 ? 18.226 3.314 -21.682 1.00 69.00 107 ALA A C 1
ATOM 817 O O . ALA A 1 107 ? 18.577 4.494 -21.725 1.00 69.00 107 ALA A O 1
ATOM 818 N N . ASN A 1 108 ? 19.111 2.317 -21.867 1.00 64.81 108 ASN A N 1
ATOM 819 C CA . ASN A 1 108 ? 20.562 2.495 -22.066 1.00 64.81 108 ASN A CA 1
ATOM 820 C C . ASN A 1 108 ? 21.240 3.345 -20.964 1.00 64.81 108 ASN A C 1
ATOM 822 O O . ASN A 1 108 ? 22.272 3.976 -21.192 1.00 64.81 108 ASN A O 1
ATOM 826 N N . VAL A 1 109 ? 20.668 3.379 -19.755 1.00 62.19 109 VAL A N 1
ATOM 827 C CA . VAL A 1 109 ? 21.172 4.205 -18.640 1.00 62.19 109 VAL A CA 1
ATOM 828 C C . VAL A 1 109 ? 22.428 3.590 -18.005 1.00 62.19 109 VAL A C 1
ATOM 830 O O . VAL A 1 109 ? 23.212 4.292 -17.366 1.00 62.19 109 VAL A O 1
ATOM 833 N N . LEU A 1 110 ? 22.654 2.286 -18.193 1.00 56.56 110 LEU A N 1
ATOM 834 C CA . LEU A 1 110 ? 23.800 1.570 -17.637 1.00 56.56 110 LEU A CA 1
ATOM 835 C C . LEU A 1 110 ? 24.942 1.448 -18.672 1.00 56.56 110 LEU A C 1
ATOM 837 O O . LEU A 1 110 ? 24.710 0.932 -19.763 1.00 56.56 110 LEU A O 1
ATOM 841 N N . PRO A 1 111 ? 26.189 1.853 -18.346 1.00 55.97 111 PRO A N 1
ATOM 842 C CA . PRO A 1 111 ? 27.361 1.737 -19.223 1.00 55.97 111 PRO A CA 1
ATOM 843 C C . PRO A 1 111 ? 27.918 0.299 -19.240 1.00 55.97 111 PRO A C 1
ATOM 845 O O . PRO A 1 111 ? 29.077 0.056 -18.902 1.00 55.97 111 PRO A O 1
ATOM 848 N N . ILE A 1 112 ? 27.072 -0.671 -19.579 1.00 57.84 112 ILE A N 1
ATOM 849 C CA . ILE A 1 112 ? 27.402 -2.098 -19.700 1.00 57.84 112 ILE A CA 1
ATOM 850 C C . ILE A 1 112 ? 26.861 -2.611 -21.032 1.00 57.84 112 ILE A C 1
ATOM 852 O O . ILE A 1 112 ? 25.896 -2.072 -21.563 1.00 57.84 112 ILE A O 1
ATOM 856 N N . ASP A 1 113 ? 27.509 -3.641 -21.570 1.00 60.12 113 ASP A N 1
ATOM 857 C CA . ASP A 1 113 ? 27.238 -4.195 -22.897 1.00 60.12 113 ASP A CA 1
ATOM 858 C C . ASP A 1 113 ? 25.771 -4.661 -23.018 1.00 60.12 113 ASP A C 1
ATOM 860 O O . ASP A 1 113 ? 25.375 -5.707 -22.492 1.00 60.12 113 ASP A O 1
ATOM 864 N N . ASN A 1 114 ? 24.939 -3.819 -23.640 1.00 59.12 114 ASN A N 1
ATOM 865 C CA . ASN A 1 114 ? 23.478 -3.867 -23.528 1.00 59.12 114 ASN A CA 1
ATOM 866 C C . ASN A 1 114 ? 22.889 -5.127 -24.186 1.00 59.12 114 ASN A C 1
ATOM 868 O O . ASN A 1 114 ? 21.912 -5.705 -23.722 1.00 59.12 114 ASN A O 1
ATOM 872 N N . GLN A 1 115 ? 23.546 -5.644 -25.223 1.00 59.44 115 GLN A N 1
ATOM 873 C CA . GLN A 1 115 ? 23.027 -6.748 -26.027 1.00 59.44 115 GLN A CA 1
ATOM 874 C C . GLN A 1 115 ? 23.007 -8.099 -25.281 1.00 59.44 115 GLN A C 1
ATOM 876 O O . GLN A 1 115 ? 22.089 -8.892 -25.479 1.00 59.44 115 GLN A O 1
ATOM 881 N N . TYR A 1 116 ? 23.970 -8.359 -24.387 1.00 60.50 116 TYR A N 1
ATOM 882 C CA . TYR A 1 116 ? 24.017 -9.600 -23.596 1.00 60.50 116 TYR A CA 1
ATOM 883 C C . TYR A 1 116 ? 22.963 -9.610 -22.478 1.00 60.50 116 TYR A C 1
ATOM 885 O O . TYR A 1 116 ? 22.283 -10.613 -22.256 1.00 60.50 116 TYR A O 1
ATOM 893 N N . TRP A 1 117 ? 22.794 -8.476 -21.793 1.00 54.09 117 TRP A N 1
ATOM 894 C CA . TRP A 1 117 ? 21.824 -8.334 -20.705 1.00 54.09 117 TRP A CA 1
ATOM 895 C C . TRP A 1 117 ? 20.387 -8.216 -21.208 1.00 54.09 117 TRP A C 1
ATOM 897 O O . TRP A 1 117 ? 19.485 -8.735 -20.552 1.00 54.09 117 TRP A O 1
ATOM 907 N N . HIS A 1 118 ? 20.174 -7.634 -22.390 1.00 55.25 118 HIS A N 1
ATOM 908 C CA . HIS A 1 118 ? 18.865 -7.574 -23.035 1.00 55.25 118 HIS A CA 1
ATOM 909 C C . HIS A 1 118 ? 18.326 -8.980 -23.350 1.00 55.25 118 HIS A C 1
ATOM 911 O O . HIS A 1 118 ? 17.215 -9.307 -22.949 1.00 55.25 118 HIS A O 1
ATOM 917 N N . ILE A 1 119 ? 19.152 -9.869 -23.919 1.00 57.97 119 ILE A N 1
ATOM 918 C CA . ILE A 1 119 ? 18.771 -11.270 -24.197 1.00 57.97 119 ILE A CA 1
ATOM 919 C C . ILE A 1 119 ? 18.598 -12.075 -22.895 1.00 57.97 119 ILE A C 1
ATOM 921 O O . ILE A 1 119 ? 17.726 -12.936 -22.791 1.00 57.97 119 ILE A O 1
ATOM 925 N N . ALA A 1 120 ? 19.406 -11.796 -21.867 1.00 61.75 120 ALA A N 1
ATOM 926 C CA . ALA A 1 120 ? 19.285 -12.464 -20.570 1.00 61.75 120 ALA A CA 1
ATOM 927 C C . ALA A 1 120 ? 18.045 -12.024 -19.762 1.00 61.75 120 ALA A C 1
ATOM 929 O O . ALA A 1 120 ? 17.566 -12.790 -18.921 1.00 61.75 120 ALA A O 1
ATOM 930 N N . THR A 1 121 ? 17.524 -10.814 -19.999 1.00 56.38 121 THR A N 1
ATOM 931 C CA . THR A 1 121 ? 16.350 -10.255 -19.300 1.00 56.38 121 THR A CA 1
ATOM 932 C C . THR A 1 121 ? 15.048 -10.349 -20.096 1.00 56.38 121 THR A C 1
ATOM 934 O O . THR A 1 121 ? 13.985 -10.292 -19.481 1.00 56.38 121 THR A O 1
ATOM 937 N N . GLU A 1 122 ? 15.102 -10.619 -21.405 1.00 57.94 122 GLU A N 1
ATOM 938 C CA . GLU A 1 122 ? 13.948 -10.918 -22.274 1.00 57.94 122 GLU A CA 1
ATOM 939 C C . GLU A 1 122 ? 12.958 -11.949 -21.669 1.00 57.94 122 GLU A C 1
ATOM 941 O O . GLU A 1 122 ? 11.746 -11.741 -21.747 1.00 57.94 122 GLU A O 1
ATOM 946 N N . PRO A 1 123 ? 13.396 -13.018 -20.963 1.00 57.66 123 PRO A N 1
ATOM 947 C CA . PRO A 1 123 ? 12.476 -13.961 -20.316 1.00 57.66 123 PRO A CA 1
ATOM 948 C C . PRO A 1 123 ? 11.783 -13.416 -19.053 1.00 57.66 123 PRO A C 1
ATOM 950 O O . PRO A 1 123 ? 10.734 -13.939 -18.662 1.00 57.66 123 PRO A O 1
ATOM 953 N N . TYR A 1 124 ? 12.378 -12.414 -18.398 1.00 54.22 124 TYR A N 1
ATOM 954 C CA . TYR A 1 124 ? 11.934 -11.833 -17.123 1.00 54.22 124 TYR A CA 1
ATOM 955 C C . TYR A 1 124 ? 11.173 -10.508 -17.287 1.00 54.22 124 TYR A C 1
ATOM 957 O O . TYR A 1 124 ? 10.688 -9.967 -16.292 1.00 54.22 124 TYR A O 1
ATOM 965 N N . GLY A 1 125 ? 11.053 -10.002 -18.518 1.00 55.44 125 GLY A N 1
ATOM 966 C CA . GLY A 1 125 ? 10.212 -8.855 -18.847 1.00 55.44 125 GLY A CA 1
ATOM 967 C C . GLY A 1 125 ? 8.713 -9.123 -18.609 1.00 55.44 125 GLY A C 1
ATOM 968 O O . GLY A 1 125 ? 8.295 -10.275 -18.449 1.00 55.44 125 GLY A O 1
ATOM 969 N N . PRO A 1 126 ? 7.877 -8.070 -18.587 1.00 49.78 126 PRO A N 1
ATOM 970 C CA . PRO A 1 126 ? 6.441 -8.155 -18.287 1.00 49.78 126 PRO A CA 1
ATOM 971 C C . PRO A 1 126 ? 5.631 -9.031 -19.269 1.00 49.78 126 PRO A C 1
ATOM 973 O O . PRO A 1 126 ? 4.621 -9.603 -18.864 1.00 49.78 126 PRO A O 1
ATOM 976 N N . GLU A 1 127 ? 6.106 -9.202 -20.508 1.00 50.78 127 GLU A N 1
ATOM 977 C CA . GLU A 1 127 ? 5.541 -10.092 -21.548 1.00 50.78 127 GLU A CA 1
ATOM 978 C C . GLU A 1 127 ? 6.226 -11.484 -21.589 1.00 50.78 127 GLU A C 1
ATOM 980 O O . GLU A 1 127 ? 5.857 -12.366 -22.368 1.00 50.78 127 GLU A O 1
ATOM 985 N N . GLY A 1 128 ? 7.248 -11.708 -20.755 1.00 55.47 128 GLY A N 1
ATOM 986 C CA . GLY A 1 128 ? 8.008 -12.954 -20.686 1.00 55.47 128 GLY A CA 1
ATOM 987 C C . GLY A 1 128 ? 7.305 -14.039 -19.864 1.00 55.47 128 GLY A C 1
ATOM 988 O O . GLY A 1 128 ? 6.540 -13.767 -18.937 1.00 55.47 128 GLY A O 1
ATOM 989 N N . LYS A 1 129 ? 7.618 -15.313 -20.143 1.00 56.94 129 LYS A N 1
ATOM 990 C CA . LYS A 1 129 ? 7.028 -16.489 -19.464 1.00 56.94 129 LYS A CA 1
ATOM 991 C C . LYS A 1 129 ? 7.126 -16.445 -17.929 1.00 56.94 129 LYS A C 1
ATOM 993 O O . LYS A 1 129 ? 6.316 -17.083 -17.256 1.00 56.94 129 LYS A O 1
ATOM 998 N N . TYR A 1 130 ? 8.099 -15.718 -17.372 1.00 57.59 130 TYR A N 1
ATOM 999 C CA . TYR A 1 130 ? 8.290 -15.591 -15.927 1.00 57.59 130 TYR A CA 1
ATOM 1000 C C . TYR A 1 130 ? 7.538 -14.405 -15.303 1.00 57.59 130 TYR A C 1
ATOM 1002 O O . TYR A 1 130 ? 7.201 -14.487 -14.123 1.00 57.59 130 TYR A O 1
ATOM 1010 N N . GLY A 1 131 ? 7.189 -13.358 -16.061 1.00 58.56 131 GLY A N 1
ATOM 1011 C CA . GLY A 1 131 ? 6.424 -12.210 -15.550 1.00 58.56 131 GLY A CA 1
ATOM 1012 C C . GLY A 1 131 ? 5.043 -12.622 -15.032 1.00 58.56 131 GLY A C 1
ATOM 1013 O O . GLY A 1 131 ? 4.652 -12.286 -13.912 1.00 58.56 131 GLY A O 1
ATOM 1014 N N . THR A 1 132 ? 4.342 -13.475 -15.785 1.00 64.44 132 THR A N 1
ATOM 1015 C CA . THR A 1 132 ? 3.061 -14.054 -15.353 1.00 64.44 132 THR A CA 1
ATOM 1016 C C . THR A 1 132 ? 3.224 -14.962 -14.127 1.00 64.44 132 THR A C 1
ATOM 1018 O O . THR A 1 132 ? 2.383 -14.954 -13.228 1.00 64.44 132 THR A O 1
ATOM 1021 N N . ALA A 1 133 ? 4.325 -15.719 -14.049 1.00 66.88 133 ALA A N 1
ATOM 1022 C CA . ALA A 1 133 ? 4.616 -16.588 -12.910 1.00 66.88 133 ALA A CA 1
ATOM 1023 C C . ALA A 1 133 ? 4.866 -15.786 -11.619 1.00 66.88 133 ALA A C 1
ATOM 1025 O O . ALA A 1 133 ? 4.391 -16.195 -10.559 1.00 66.88 133 ALA A O 1
ATOM 1026 N N . PHE A 1 134 ? 5.530 -14.627 -11.704 1.00 68.75 134 PHE A N 1
ATOM 1027 C CA . PHE A 1 134 ? 5.702 -13.713 -10.569 1.00 68.75 134 PHE A CA 1
ATOM 1028 C C . PHE A 1 134 ? 4.370 -13.128 -10.092 1.00 68.75 134 PHE A C 1
ATOM 1030 O O . PHE A 1 134 ? 4.099 -13.158 -8.892 1.00 68.75 134 PHE A O 1
ATOM 1037 N N . THR A 1 135 ? 3.495 -12.693 -11.005 1.00 71.31 135 THR A N 1
ATOM 1038 C CA . THR A 1 135 ? 2.155 -12.201 -10.636 1.00 71.31 135 THR A CA 1
ATOM 1039 C C . THR A 1 135 ? 1.313 -13.289 -9.963 1.00 71.31 135 THR A C 1
ATOM 1041 O O . THR A 1 135 ? 0.654 -13.028 -8.954 1.00 71.31 135 THR A O 1
ATOM 1044 N N . TYR A 1 136 ? 1.364 -14.534 -10.450 1.00 77.81 136 TYR A N 1
ATOM 1045 C CA . TYR A 1 136 ? 0.690 -15.644 -9.772 1.00 77.81 136 TYR A CA 1
ATOM 1046 C C . TYR A 1 136 ? 1.316 -15.956 -8.412 1.00 77.81 136 TYR A C 1
ATOM 1048 O O . TYR A 1 136 ? 0.583 -16.171 -7.450 1.00 77.81 136 TYR A O 1
ATOM 1056 N N . ALA A 1 137 ? 2.643 -15.935 -8.288 1.00 77.25 137 ALA A N 1
ATOM 1057 C CA . ALA A 1 137 ? 3.332 -16.141 -7.016 1.00 77.25 137 ALA A CA 1
ATOM 1058 C C . ALA A 1 137 ? 2.949 -15.077 -5.971 1.00 77.25 137 ALA A C 1
ATOM 1060 O O . ALA A 1 137 ? 2.717 -15.419 -4.810 1.00 77.25 137 ALA A O 1
ATOM 1061 N N . LEU A 1 138 ? 2.797 -13.817 -6.392 1.00 76.88 138 LEU A N 1
ATOM 1062 C CA . LEU A 1 138 ? 2.396 -12.687 -5.551 1.00 76.88 138 LEU A CA 1
ATOM 1063 C C . LEU A 1 138 ? 1.036 -12.906 -4.865 1.00 76.88 138 LEU A C 1
ATOM 1065 O O . LEU A 1 138 ? 0.831 -12.457 -3.740 1.00 76.88 138 LEU A O 1
ATOM 1069 N N . VAL A 1 139 ? 0.113 -13.610 -5.524 1.00 79.56 139 VAL A N 1
ATOM 1070 C CA . VAL A 1 139 ? -1.230 -13.894 -4.992 1.00 79.56 139 VAL A CA 1
ATOM 1071 C C . VAL A 1 139 ? -1.288 -15.267 -4.325 1.00 79.56 139 VAL A C 1
ATOM 1073 O O . VAL A 1 139 ? -1.816 -15.406 -3.220 1.00 79.56 139 VAL A O 1
ATOM 1076 N N . LEU A 1 140 ? -0.731 -16.292 -4.971 1.00 83.38 140 LEU A N 1
ATOM 1077 C CA . LEU A 1 140 ? -0.832 -17.676 -4.521 1.00 83.38 140 LEU A CA 1
ATOM 1078 C C . LEU A 1 140 ? 0.002 -17.934 -3.267 1.00 83.38 140 LEU A C 1
ATOM 1080 O O . LEU A 1 140 ? -0.479 -18.628 -2.379 1.00 83.38 140 LEU A O 1
ATOM 1084 N N . ILE A 1 141 ? 1.210 -17.375 -3.141 1.00 82.69 141 ILE A N 1
ATOM 1085 C CA . ILE A 1 141 ? 2.073 -17.637 -1.975 1.00 82.69 141 ILE A CA 1
ATOM 1086 C C . ILE A 1 141 ? 1.445 -17.088 -0.682 1.00 82.69 141 ILE A C 1
ATOM 1088 O O . ILE A 1 141 ? 1.306 -17.859 0.274 1.00 82.69 141 ILE A O 1
ATOM 1092 N N . PRO A 1 142 ? 0.988 -15.819 -0.616 1.00 81.19 142 PRO A N 1
ATOM 1093 C CA . PRO A 1 142 ? 0.329 -15.310 0.584 1.00 81.19 142 PRO A CA 1
ATOM 1094 C C . PRO A 1 142 ? -1.015 -16.004 0.856 1.00 81.19 142 PRO A C 1
ATOM 1096 O O . PRO A 1 142 ? -1.344 -16.266 2.014 1.00 81.19 142 PRO A O 1
ATOM 1099 N N . ALA A 1 143 ? -1.772 -16.367 -0.189 1.00 81.50 143 ALA A N 1
ATOM 1100 C CA . ALA A 1 143 ? -3.036 -17.091 -0.043 1.00 81.50 143 ALA A CA 1
ATOM 1101 C C . ALA A 1 143 ? -2.843 -18.521 0.487 1.00 81.50 143 ALA A C 1
ATOM 1103 O O . ALA A 1 143 ? -3.576 -18.949 1.379 1.00 81.50 143 ALA A O 1
ATOM 1104 N N . LEU A 1 144 ? -1.836 -19.246 -0.007 1.00 84.12 144 LEU A N 1
ATOM 1105 C CA . LEU A 1 144 ? -1.467 -20.575 0.482 1.00 84.12 144 LEU A CA 1
ATOM 1106 C C . LEU A 1 144 ? -0.975 -20.512 1.929 1.00 84.12 144 LEU A C 1
ATOM 1108 O O . LEU A 1 144 ? -1.353 -21.362 2.733 1.00 84.12 144 LEU A O 1
ATOM 1112 N N . TRP A 1 145 ? -0.198 -19.486 2.289 1.00 81.19 145 TRP A N 1
ATOM 1113 C CA . TRP A 1 145 ? 0.236 -19.262 3.669 1.00 81.19 145 TRP A CA 1
ATOM 1114 C C . TRP A 1 145 ? -0.947 -18.997 4.610 1.00 81.19 145 TRP A C 1
ATOM 1116 O O . TRP A 1 145 ? -1.042 -19.567 5.703 1.00 81.19 145 TRP A O 1
ATOM 1126 N N . LEU A 1 146 ? -1.899 -18.174 4.169 1.00 81.81 146 LEU A N 1
ATOM 1127 C CA . LEU A 1 146 ? -3.120 -17.894 4.917 1.00 81.81 146 LEU A CA 1
ATOM 1128 C C . LEU A 1 146 ? -3.995 -19.150 5.053 1.00 81.81 146 LEU A C 1
ATOM 1130 O O . LEU A 1 146 ? -4.460 -19.448 6.151 1.00 81.81 146 LEU A O 1
ATOM 1134 N N . ALA A 1 147 ? -4.153 -19.936 3.987 1.00 81.31 147 ALA A N 1
ATOM 1135 C CA . ALA A 1 147 ? -4.865 -21.209 4.037 1.00 81.31 147 ALA A CA 1
ATOM 1136 C C . ALA A 1 147 ? -4.186 -22.191 5.007 1.00 81.31 147 ALA A C 1
ATOM 1138 O O . ALA A 1 147 ? -4.843 -22.719 5.903 1.00 81.31 147 ALA A O 1
ATOM 1139 N N . TRP A 1 148 ? -2.868 -22.382 4.896 1.00 80.12 148 TRP A N 1
ATOM 1140 C CA . TRP A 1 148 ? -2.088 -23.257 5.776 1.00 80.12 148 TRP A CA 1
ATOM 1141 C C . TRP A 1 148 ? -2.220 -22.866 7.251 1.00 80.12 148 TRP A C 1
ATOM 1143 O O . TRP A 1 148 ? -2.502 -23.712 8.099 1.00 80.12 148 TRP A O 1
ATOM 1153 N N . SER A 1 149 ? -2.073 -21.577 7.560 1.00 75.12 149 SER A N 1
ATOM 1154 C CA . SER A 1 149 ? -2.202 -21.066 8.930 1.00 75.12 149 SER A CA 1
ATOM 1155 C C . SER A 1 149 ? -3.623 -21.198 9.500 1.00 75.12 149 SER A C 1
ATOM 1157 O O . SER A 1 149 ? -3.786 -21.432 10.701 1.00 75.12 149 SER A O 1
ATOM 1159 N N . ALA A 1 150 ? -4.654 -21.113 8.652 1.00 75.06 150 ALA A N 1
ATOM 1160 C CA . ALA A 1 150 ? -6.044 -21.355 9.035 1.00 75.06 150 ALA A CA 1
ATOM 1161 C C . ALA A 1 150 ? -6.334 -22.847 9.293 1.00 75.06 150 ALA A C 1
ATOM 1163 O O . ALA A 1 150 ? -7.149 -23.180 10.158 1.00 75.06 150 ALA A O 1
ATOM 1164 N N . TYR A 1 151 ? -5.661 -23.758 8.580 1.00 74.38 151 TYR A N 1
ATOM 1165 C CA . TYR A 1 151 ? -5.755 -25.199 8.830 1.00 74.38 151 TYR A CA 1
ATOM 1166 C C . TYR A 1 151 ? -4.963 -25.631 10.074 1.00 74.38 151 TYR A C 1
ATOM 1168 O O . TYR A 1 151 ? -5.448 -26.465 10.840 1.00 74.38 151 TYR A O 1
ATOM 1176 N N . SER A 1 152 ? -3.793 -25.042 10.336 1.00 66.00 152 SER A N 1
ATOM 1177 C CA . SER A 1 152 ? -2.946 -25.413 11.480 1.00 66.00 152 SER A CA 1
ATOM 1178 C C . SER A 1 152 ? -3.493 -24.942 12.835 1.00 66.00 152 SER A C 1
ATOM 1180 O O . SER A 1 152 ? -3.283 -25.615 13.843 1.00 66.00 152 SER A O 1
ATOM 1182 N N . THR A 1 153 ? -4.284 -23.862 12.879 1.00 58.75 153 THR A N 1
ATOM 1183 C CA . THR A 1 153 ? -4.961 -23.408 14.115 1.00 58.75 153 THR A CA 1
ATOM 1184 C C . THR A 1 153 ? -6.118 -24.311 14.553 1.00 58.75 153 THR A C 1
ATOM 1186 O O . THR A 1 153 ? -6.504 -24.277 15.719 1.00 58.75 153 THR A O 1
ATOM 1189 N N . ARG A 1 154 ? -6.651 -25.166 13.668 1.00 56.56 154 ARG A N 1
ATOM 1190 C CA . ARG A 1 154 ? -7.698 -26.146 14.018 1.00 56.56 154 ARG A CA 1
ATOM 1191 C C . ARG A 1 154 ? -7.153 -27.422 14.676 1.00 56.56 154 ARG A C 1
ATOM 1193 O O . ARG A 1 154 ? -7.935 -28.169 15.253 1.00 56.56 154 ARG A O 1
ATOM 1200 N N . GLY A 1 155 ? -5.840 -27.669 14.616 1.00 50.28 155 GLY A N 1
ATOM 1201 C CA . GLY A 1 155 ? -5.204 -28.889 15.136 1.00 50.28 155 GLY A CA 1
ATOM 1202 C C . GLY A 1 155 ? -4.735 -28.831 16.597 1.00 50.28 155 GLY A C 1
ATOM 1203 O O . GLY A 1 155 ? -4.324 -29.850 17.141 1.00 50.28 155 GLY A O 1
ATOM 1204 N N . GLY A 1 156 ? -4.787 -27.664 17.247 1.00 50.62 156 GLY A N 1
ATOM 1205 C CA . GLY A 1 156 ? -4.306 -27.465 18.618 1.00 50.62 156 GLY A CA 1
ATOM 1206 C C . GLY A 1 156 ? -5.413 -27.524 19.670 1.00 50.62 156 GLY A C 1
ATOM 1207 O O . GLY A 1 156 ? -5.660 -26.528 20.344 1.00 50.62 156 GLY A O 1
ATOM 1208 N N . ALA A 1 157 ? -6.097 -28.661 19.819 1.00 47.06 157 ALA A N 1
ATOM 1209 C CA . ALA A 1 157 ? -6.939 -28.887 20.994 1.00 47.06 157 ALA A CA 1
ATOM 1210 C C . ALA A 1 157 ? -6.035 -29.078 22.234 1.00 47.06 157 ALA A C 1
ATOM 1212 O O . ALA A 1 157 ? -5.131 -29.916 22.186 1.00 47.06 157 ALA A O 1
ATOM 1213 N N . PRO A 1 158 ? -6.226 -28.334 23.340 1.00 47.81 158 PRO A N 1
ATOM 1214 C CA . PRO A 1 158 ? -5.409 -28.509 24.534 1.00 47.81 158 PRO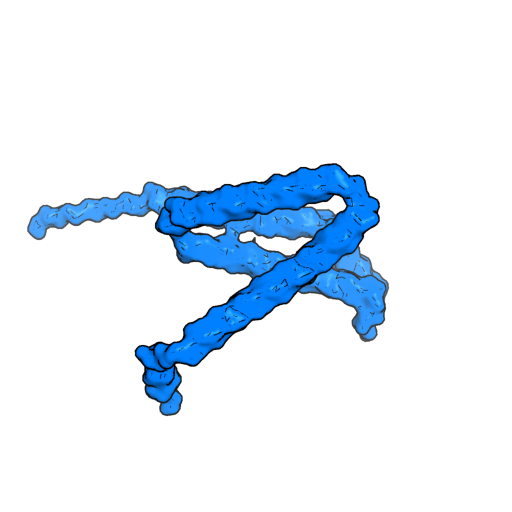 A CA 1
ATOM 1215 C C . PRO A 1 158 ? -5.670 -29.888 25.150 1.00 47.81 158 PRO A C 1
ATOM 1217 O O . PRO A 1 158 ? -6.786 -30.200 25.569 1.00 47.81 158 PRO A O 1
ATOM 1220 N N . ALA A 1 159 ? -4.621 -30.711 25.206 1.00 54.28 159 ALA A N 1
ATOM 1221 C CA . ALA A 1 159 ? -4.607 -31.936 25.990 1.00 54.28 159 ALA A CA 1
ATOM 1222 C C . ALA A 1 159 ? -4.950 -31.596 27.448 1.00 54.28 159 ALA A C 1
ATOM 1224 O O . ALA A 1 159 ? -4.381 -30.682 28.045 1.00 54.28 159 ALA A O 1
ATOM 1225 N N . GLY A 1 160 ? -5.950 -32.301 27.973 1.00 50.22 160 GLY A N 1
ATOM 1226 C CA . GLY A 1 160 ? -6.637 -31.970 29.209 1.00 50.22 160 GLY A CA 1
ATOM 1227 C C . GLY A 1 160 ? -5.723 -31.806 30.421 1.00 50.22 160 GLY A C 1
ATOM 1228 O O . GLY A 1 160 ? -4.843 -32.620 30.693 1.00 50.22 160 GLY A O 1
ATOM 1229 N N . VAL A 1 161 ? -6.036 -30.779 31.210 1.00 58.47 161 VAL A N 1
ATOM 1230 C CA . VAL A 1 161 ? -5.658 -30.669 32.619 1.00 58.47 161 VAL A CA 1
ATOM 1231 C C . VAL A 1 161 ? -6.267 -31.864 33.354 1.00 58.47 161 VAL A C 1
ATOM 1233 O O . VAL A 1 161 ? -7.450 -31.863 33.703 1.00 58.47 161 VAL A O 1
ATOM 1236 N N . ARG A 1 162 ? -5.472 -32.914 33.570 1.00 52.84 162 ARG A N 1
ATOM 1237 C CA . ARG A 1 162 ? -5.829 -34.004 34.477 1.00 52.84 162 ARG A CA 1
ATOM 1238 C C . ARG A 1 162 ? -5.517 -33.531 35.894 1.00 52.84 162 ARG A C 1
ATOM 1240 O O . ARG A 1 162 ? -4.360 -33.368 36.261 1.00 52.84 162 ARG A O 1
ATOM 1247 N N . LYS A 1 163 ? -6.576 -33.258 36.656 1.00 48.75 163 LYS A N 1
ATOM 1248 C CA . LYS A 1 163 ? -6.525 -33.082 38.109 1.00 48.75 163 LYS A CA 1
ATOM 1249 C C . LYS A 1 163 ? -6.081 -34.401 38.755 1.00 48.75 163 LYS A C 1
ATOM 1251 O O . LYS A 1 163 ? -6.695 -35.430 38.469 1.00 48.75 163 LYS A O 1
ATOM 1256 N N . SER A 1 164 ? -5.092 -34.347 39.640 1.00 57.41 164 SER A N 1
ATOM 1257 C CA . SER A 1 164 ? -5.005 -35.172 40.854 1.00 57.41 164 SER A CA 1
ATOM 1258 C C . SER A 1 164 ? -4.077 -34.491 41.842 1.00 57.41 164 SER A C 1
ATOM 1260 O O . SER A 1 164 ? -2.915 -34.263 41.437 1.00 57.41 164 SER A O 1
#

Sequence (164 aa):
MGAHIETAARSPGAGPWTGVFLLVLLMITREGMEMAFITGTLARQAESAALFWGALVGVALAAALAWAWSRYGHRVNLALFFQVTSIFLILFALQLCVYAFHEATEANVLPIDNQYWHIATEPYGPEGKYGTAFTYALVLIPALWLAWSAYSTRGGAPAGVRKS

Radius of gyration: 24.09 Å; chains: 1; bounding box: 49×51×67 Å